Protein AF-A0A1V5ARR4-F1 (afdb_monomer_lite)

Foldseek 3Di:
DPQPADDPVLLVQLLVQLLVVCVVVLVQQVVVLVVDDDAPVVVVVCVVVQWDWDDDPNFIKIWGKDWDPDPVGWIWTKIKGKDFLVVSVVSSQVSQVVSPHGPVSVVVVCVVPVHDSVVVSQVVCCVPRVWGWDDDDGMIMIIHTNDTPPDPVRVPVCPVRPPPDD

Sequence (166 aa):
MPLPGLTYDIWNEIIEEVIDCHAPLLDAMHRAAECIRLSKELVEELKIAGAMEFEMDSWSFTLALDLYADEIGGFCISLVSSEGLEAFWLIEAEAAADRGFASEDIEGFEIEHGLKLDEEIFDAIRERFGITAEAKDDEVIFELLLFDSQDIDNSIENEGAWDEEV

Structure (mmCIF, N/CA/C/O backbone):
data_AF-A0A1V5ARR4-F1
#
_entry.id   AF-A0A1V5ARR4-F1
#
loop_
_atom_site.group_PDB
_atom_site.id
_atom_site.type_symbol
_atom_site.label_atom_id
_atom_site.label_alt_id
_atom_site.label_comp_id
_atom_site.label_asym_id
_atom_site.label_entity_id
_atom_site.label_seq_id
_atom_site.pdbx_PDB_ins_code
_atom_site.Cartn_x
_atom_site.Cartn_y
_atom_site.Cartn_z
_atom_site.occupancy
_atom_site.B_iso_or_equiv
_atom_site.auth_seq_id
_atom_site.auth_comp_id
_atom_site.auth_asym_id
_atom_site.auth_atom_id
_atom_site.pdbx_PDB_model_num
ATOM 1 N N . MET A 1 1 ? 19.989 7.040 -32.721 1.00 41.62 1 MET A N 1
ATOM 2 C CA . MET A 1 1 ? 20.698 6.555 -31.520 1.00 41.62 1 MET A CA 1
ATOM 3 C C . MET A 1 1 ? 19.922 5.350 -31.028 1.00 41.62 1 MET A C 1
ATOM 5 O O . MET A 1 1 ? 18.702 5.450 -31.073 1.00 41.62 1 MET A O 1
ATOM 9 N N . PRO A 1 2 ? 20.558 4.223 -30.665 1.00 47.31 2 PRO A N 1
ATOM 10 C CA . PRO A 1 2 ? 19.851 3.209 -29.889 1.00 47.31 2 PRO A CA 1
ATOM 11 C C . PRO A 1 2 ? 19.392 3.862 -28.581 1.00 47.31 2 PRO A C 1
ATOM 13 O O . PRO A 1 2 ? 20.141 4.667 -28.020 1.00 47.31 2 PRO A O 1
ATOM 16 N N . LEU A 1 3 ? 18.160 3.586 -28.159 1.00 55.34 3 LEU A N 1
ATOM 17 C CA . LEU A 1 3 ? 17.712 3.955 -26.819 1.00 55.34 3 LEU A CA 1
ATOM 18 C C . LEU A 1 3 ? 18.663 3.271 -25.819 1.00 55.34 3 LEU A C 1
ATOM 20 O O . LEU A 1 3 ? 19.040 2.117 -26.060 1.00 55.34 3 LEU A O 1
ATOM 24 N N . PRO A 1 4 ? 19.154 3.970 -24.780 1.00 61.41 4 PRO A N 1
ATOM 25 C CA . PRO A 1 4 ? 19.858 3.289 -23.702 1.00 61.41 4 PRO A CA 1
ATOM 26 C C . PRO A 1 4 ? 18.905 2.240 -23.112 1.00 61.41 4 PRO A C 1
ATOM 28 O O . PRO A 1 4 ? 17.730 2.532 -22.919 1.00 61.41 4 PRO A O 1
ATOM 31 N N . GLY A 1 5 ? 19.387 1.010 -22.912 1.00 83.31 5 GLY A N 1
ATOM 32 C CA . GLY A 1 5 ? 18.585 -0.033 -22.268 1.00 83.31 5 GLY A CA 1
ATOM 33 C C . GLY A 1 5 ? 18.205 0.373 -20.845 1.00 83.31 5 GLY A C 1
ATOM 34 O O . GLY A 1 5 ? 18.867 1.238 -20.264 1.00 83.31 5 GLY A O 1
ATOM 35 N N . LEU A 1 6 ? 17.156 -0.246 -20.301 1.00 90.81 6 LEU A N 1
ATOM 36 C CA . LEU A 1 6 ? 16.733 -0.005 -18.927 1.00 90.81 6 LEU A CA 1
ATOM 37 C C . LEU A 1 6 ? 17.892 -0.332 -17.975 1.00 90.81 6 LEU A C 1
ATOM 39 O O . LEU A 1 6 ? 18.564 -1.355 -18.116 1.00 90.81 6 LEU A O 1
ATOM 43 N N . THR A 1 7 ? 18.185 0.584 -17.057 1.00 94.06 7 THR A N 1
ATOM 44 C CA . THR A 1 7 ? 19.238 0.430 -16.048 1.00 94.06 7 THR A CA 1
ATOM 45 C C . THR A 1 7 ? 18.614 0.433 -14.664 1.00 94.06 7 THR A C 1
ATOM 47 O O . THR A 1 7 ? 17.516 0.946 -14.488 1.00 94.06 7 THR A O 1
ATOM 50 N N . TYR A 1 8 ? 19.348 -0.051 -13.661 1.00 94.56 8 TYR A N 1
ATOM 51 C CA . TYR A 1 8 ? 18.919 0.038 -12.262 1.00 94.56 8 TYR A CA 1
ATOM 52 C C . TYR A 1 8 ? 18.647 1.473 -11.790 1.00 94.56 8 TYR A C 1
ATOM 54 O O . TYR A 1 8 ? 17.755 1.684 -10.981 1.00 94.56 8 TYR A O 1
ATOM 62 N N . ASP A 1 9 ? 19.391 2.463 -12.292 1.00 96.00 9 ASP A N 1
ATOM 63 C CA . ASP A 1 9 ? 19.149 3.864 -11.929 1.00 96.00 9 ASP A CA 1
ATOM 64 C C . ASP A 1 9 ? 17.772 4.320 -12.433 1.00 96.00 9 ASP A C 1
ATOM 66 O O . ASP A 1 9 ? 16.987 4.869 -11.669 1.00 96.00 9 ASP A O 1
ATOM 70 N N . ILE A 1 10 ? 17.451 4.021 -13.696 1.00 95.31 10 ILE A N 1
ATOM 71 C CA . ILE A 1 10 ? 16.158 4.366 -14.302 1.00 95.31 10 ILE A CA 1
ATOM 72 C C . ILE A 1 10 ? 15.026 3.544 -13.676 1.00 95.31 10 ILE A C 1
ATOM 74 O O . ILE A 1 10 ? 13.954 4.078 -13.430 1.00 95.31 10 ILE A O 1
ATOM 78 N N . TRP A 1 11 ? 15.264 2.262 -13.400 1.00 96.62 11 TRP A N 1
ATOM 79 C CA . TRP A 1 11 ? 14.338 1.380 -12.690 1.00 96.62 11 TRP A CA 1
ATOM 80 C C . TRP A 1 11 ? 13.927 1.970 -11.339 1.00 96.62 11 TRP A C 1
ATOM 82 O O . TRP A 1 11 ? 12.742 2.146 -11.076 1.00 96.62 11 TRP A O 1
ATOM 92 N N . ASN A 1 12 ? 14.909 2.377 -10.529 1.00 96.69 12 ASN A N 1
ATOM 93 C CA . ASN A 1 12 ? 14.635 3.038 -9.260 1.00 96.69 12 ASN A CA 1
ATOM 94 C C . ASN A 1 12 ? 13.885 4.354 -9.479 1.00 96.69 12 ASN A C 1
ATOM 96 O O . ASN A 1 12 ? 12.923 4.614 -8.777 1.00 96.69 12 ASN A O 1
ATOM 100 N N . GLU A 1 13 ? 14.261 5.162 -10.476 1.00 97.00 13 GLU A N 1
ATOM 101 C CA . GLU A 1 13 ? 13.523 6.388 -10.800 1.00 97.00 13 GLU A CA 1
ATOM 102 C C . GLU A 1 13 ? 12.056 6.130 -11.190 1.00 97.00 13 GLU A C 1
ATOM 104 O O . GLU A 1 13 ? 11.224 6.993 -10.915 1.00 97.00 13 GLU A O 1
ATOM 109 N N . ILE A 1 14 ? 11.727 5.004 -11.838 1.00 97.25 14 ILE A N 1
ATOM 110 C CA . ILE A 1 14 ? 10.335 4.599 -12.118 1.00 97.25 14 ILE A CA 1
ATOM 111 C C . ILE A 1 14 ? 9.618 4.314 -10.800 1.00 97.25 14 ILE A C 1
ATOM 113 O O . ILE A 1 14 ? 8.557 4.882 -10.560 1.00 97.25 14 ILE A O 1
ATOM 117 N N . ILE A 1 15 ? 10.223 3.500 -9.929 1.00 97.75 15 ILE A N 1
ATOM 118 C CA . ILE A 1 15 ? 9.672 3.174 -8.607 1.00 97.75 15 ILE A CA 1
ATOM 119 C C . ILE A 1 15 ? 9.404 4.450 -7.799 1.00 97.75 15 ILE A C 1
ATOM 121 O O . ILE A 1 15 ? 8.314 4.611 -7.257 1.00 97.75 15 ILE A O 1
ATOM 125 N N . GLU A 1 16 ? 10.366 5.379 -7.750 1.00 97.38 16 GLU A N 1
ATOM 126 C CA . GLU A 1 16 ? 10.204 6.670 -7.068 1.00 97.38 16 GLU A CA 1
ATOM 127 C C . GLU A 1 16 ? 8.977 7.432 -7.566 1.00 97.38 16 GLU A C 1
ATOM 129 O O . GLU A 1 16 ? 8.204 7.950 -6.766 1.00 97.38 16 GLU A O 1
ATOM 134 N N . GLU A 1 17 ? 8.788 7.494 -8.883 1.00 97.69 17 GLU A N 1
ATOM 135 C CA . GLU A 1 17 ? 7.682 8.238 -9.474 1.00 97.69 17 GLU A CA 1
ATOM 136 C C . GLU A 1 17 ? 6.330 7.597 -9.174 1.00 97.69 17 GLU A C 1
ATOM 138 O O . GLU A 1 17 ? 5.387 8.302 -8.815 1.00 97.69 17 GLU A O 1
ATOM 143 N N . VAL A 1 18 ? 6.247 6.266 -9.239 1.00 97.44 18 VAL A N 1
ATOM 144 C CA . VAL A 1 18 ? 5.030 5.548 -8.850 1.00 97.44 18 VAL A CA 1
ATOM 145 C C . VAL A 1 18 ? 4.706 5.820 -7.381 1.00 97.44 18 VAL A C 1
ATOM 147 O O . VAL A 1 18 ? 3.560 6.122 -7.050 1.00 97.44 18 VAL A O 1
ATOM 150 N N . ILE A 1 19 ? 5.700 5.797 -6.490 1.00 97.12 19 ILE A N 1
ATOM 151 C CA . ILE A 1 19 ? 5.498 6.125 -5.072 1.00 97.12 19 ILE A CA 1
ATOM 152 C C . ILE A 1 19 ? 5.017 7.569 -4.903 1.00 97.12 19 ILE A C 1
ATOM 154 O O . ILE A 1 19 ? 4.064 7.806 -4.161 1.00 97.12 19 ILE A O 1
ATOM 158 N N . ASP A 1 20 ? 5.635 8.526 -5.594 1.00 97.31 20 ASP A N 1
ATOM 159 C CA . ASP A 1 20 ? 5.256 9.941 -5.532 1.00 97.31 20 ASP A CA 1
ATOM 160 C C . ASP A 1 20 ? 3.807 10.166 -6.002 1.00 97.31 20 ASP A C 1
ATOM 162 O O . ASP A 1 20 ? 3.097 11.008 -5.441 1.00 97.31 20 ASP A O 1
ATOM 166 N N . CYS A 1 21 ? 3.331 9.388 -6.979 1.00 97.12 21 CYS A N 1
ATOM 167 C CA . CYS A 1 21 ? 1.935 9.401 -7.417 1.00 97.12 21 CYS A CA 1
ATOM 168 C C . CYS A 1 21 ? 0.960 8.909 -6.334 1.00 97.12 21 CYS A C 1
ATOM 170 O O . CYS A 1 21 ? -0.127 9.478 -6.204 1.00 97.12 21 CYS A O 1
ATOM 172 N N . HIS A 1 22 ? 1.346 7.913 -5.531 1.00 96.19 22 HIS A N 1
ATOM 173 C CA . HIS A 1 22 ? 0.518 7.381 -4.438 1.00 96.19 22 HIS A CA 1
ATOM 174 C C . HIS A 1 22 ? 0.689 8.150 -3.120 1.00 96.19 22 HIS A C 1
ATOM 176 O O . HIS A 1 22 ? -0.182 8.082 -2.249 1.00 96.19 22 HIS A O 1
ATOM 182 N N . ALA A 1 23 ? 1.756 8.941 -2.970 1.00 95.94 23 ALA A N 1
ATOM 183 C CA . ALA A 1 23 ? 2.050 9.707 -1.758 1.00 95.94 23 ALA A CA 1
ATOM 184 C C . ALA A 1 23 ? 0.855 10.525 -1.217 1.00 95.94 23 ALA A C 1
ATOM 186 O O . ALA A 1 23 ? 0.644 10.505 -0.005 1.00 95.94 23 ALA A O 1
ATOM 187 N N . PRO A 1 24 ? 0.000 11.179 -2.037 1.00 96.12 24 PRO A N 1
ATOM 188 C CA . PRO A 1 24 ? -1.179 11.878 -1.525 1.00 96.12 24 PRO A CA 1
ATOM 189 C C . PRO A 1 24 ? -2.170 10.987 -0.760 1.00 96.12 24 PRO A C 1
ATOM 191 O O . PRO A 1 24 ? -2.736 11.448 0.236 1.00 96.12 24 PRO A O 1
ATOM 194 N N . LEU A 1 25 ? -2.386 9.744 -1.214 1.00 95.88 25 LEU A N 1
ATOM 195 C CA . LEU A 1 25 ? -3.224 8.752 -0.533 1.00 95.88 25 LEU A CA 1
ATOM 196 C C . LEU A 1 25 ? -2.536 8.272 0.748 1.00 95.88 25 LEU A C 1
ATOM 198 O O . LEU A 1 25 ? -3.144 8.299 1.817 1.00 95.88 25 LEU A O 1
ATOM 202 N N . LEU A 1 26 ? -1.258 7.904 0.656 1.00 96.50 26 LEU A N 1
ATOM 203 C CA . LEU A 1 26 ? -0.472 7.409 1.791 1.00 96.50 26 LEU A CA 1
ATOM 204 C C . LEU A 1 26 ? -0.386 8.455 2.918 1.00 96.50 26 LEU A C 1
ATOM 206 O O . LEU A 1 26 ? -0.613 8.150 4.089 1.00 96.50 26 LEU A O 1
ATOM 210 N N . ASP A 1 27 ? -0.169 9.724 2.571 1.00 96.56 27 ASP A N 1
ATOM 211 C CA . ASP A 1 27 ? -0.195 10.835 3.523 1.00 96.56 27 ASP A CA 1
ATOM 212 C C . ASP A 1 27 ? -1.603 11.076 4.093 1.00 96.56 27 ASP A C 1
ATOM 214 O O . ASP A 1 27 ? -1.749 11.486 5.247 1.00 96.56 27 ASP A O 1
ATOM 218 N N . ALA A 1 28 ? -2.659 10.867 3.297 1.00 96.50 28 ALA A N 1
ATOM 219 C CA . ALA A 1 28 ? -4.037 10.970 3.776 1.00 96.50 28 ALA A CA 1
ATOM 220 C C . ALA A 1 28 ? -4.372 9.861 4.782 1.00 96.50 28 ALA A C 1
ATOM 222 O O . ALA A 1 28 ? -5.046 10.149 5.772 1.00 96.50 28 ALA A O 1
ATOM 223 N N . MET A 1 29 ? -3.851 8.645 4.591 1.00 97.00 29 MET A N 1
ATOM 224 C CA . MET A 1 29 ? -3.965 7.559 5.570 1.00 97.00 29 MET A CA 1
ATOM 225 C C . MET A 1 29 ? -3.317 7.944 6.902 1.00 97.00 29 MET A C 1
ATOM 227 O O . MET A 1 29 ? -3.947 7.803 7.947 1.00 97.00 29 MET A O 1
ATOM 231 N N . HIS A 1 30 ? -2.110 8.517 6.882 1.00 96.38 30 HIS A N 1
ATOM 232 C CA . HIS A 1 30 ? -1.456 9.003 8.106 1.00 96.38 30 HIS A CA 1
ATOM 233 C C . HIS A 1 30 ? -2.247 10.114 8.796 1.00 96.38 30 HIS A C 1
ATOM 235 O O . HIS A 1 30 ? -2.482 10.056 10.002 1.00 96.38 30 HIS A O 1
ATOM 241 N N . ARG A 1 31 ? -2.753 11.098 8.044 1.00 95.25 31 ARG A N 1
ATOM 242 C CA . ARG A 1 31 ? -3.618 12.143 8.621 1.00 95.25 31 ARG A CA 1
ATOM 243 C C . ARG A 1 31 ? -4.914 11.573 9.203 1.00 95.25 31 ARG A C 1
ATOM 245 O O . ARG A 1 31 ? -5.395 12.072 10.221 1.00 95.25 31 ARG A O 1
ATOM 252 N N . ALA A 1 32 ? -5.484 10.545 8.573 1.00 94.81 32 ALA A N 1
ATOM 253 C CA . ALA A 1 32 ? -6.682 9.876 9.067 1.00 94.81 32 ALA A CA 1
ATOM 254 C C . ALA A 1 32 ? -6.373 9.152 10.375 1.00 94.81 32 ALA A C 1
ATOM 256 O O . ALA A 1 32 ? -7.101 9.332 11.351 1.00 94.81 32 ALA A O 1
ATOM 257 N N . ALA A 1 33 ? -5.259 8.422 10.422 1.00 93.69 33 ALA A N 1
ATOM 258 C CA . ALA A 1 33 ? -4.759 7.763 11.620 1.00 93.69 33 ALA A CA 1
ATOM 259 C C . ALA A 1 33 ? -4.596 8.742 12.793 1.00 93.69 33 ALA A C 1
ATOM 261 O O . ALA A 1 33 ? -5.107 8.478 13.879 1.00 93.69 33 ALA A O 1
ATOM 262 N N . GLU A 1 34 ? -3.995 9.916 12.566 1.00 92.38 34 GLU A N 1
ATOM 263 C CA . GLU A 1 34 ? -3.844 10.965 13.590 1.00 92.38 34 GLU A CA 1
ATOM 264 C C . GLU A 1 34 ? -5.186 11.504 14.124 1.00 92.38 34 GLU A C 1
ATOM 266 O O . GLU A 1 34 ? -5.271 11.994 15.256 1.00 92.38 34 GLU A O 1
ATOM 271 N N . CYS A 1 35 ? -6.252 11.433 13.321 1.00 90.69 35 CYS A N 1
ATOM 272 C CA . CYS A 1 35 ? -7.590 11.874 13.713 1.00 90.69 35 CYS A CA 1
ATOM 273 C C . CYS A 1 35 ? -8.381 10.798 14.472 1.00 90.69 35 CYS A C 1
ATOM 275 O O . CYS A 1 35 ? -9.335 11.134 15.187 1.00 90.69 35 CYS A O 1
ATOM 277 N N . ILE A 1 36 ? -8.008 9.523 14.336 1.00 90.31 36 ILE A N 1
ATOM 278 C CA . ILE A 1 36 ? -8.694 8.405 14.981 1.00 90.31 36 ILE A CA 1
ATOM 279 C C . ILE A 1 36 ? -8.287 8.347 16.451 1.00 90.31 36 ILE A C 1
ATOM 281 O O . ILE A 1 36 ? -7.128 8.170 16.814 1.00 90.31 36 ILE A O 1
ATOM 285 N N . ARG A 1 37 ? -9.283 8.456 17.330 1.00 88.38 37 ARG A N 1
ATOM 286 C CA . ARG A 1 37 ? -9.111 8.207 18.761 1.00 88.38 37 ARG A CA 1
ATOM 287 C C . ARG A 1 37 ? -9.650 6.829 19.088 1.00 88.38 37 ARG A C 1
ATOM 289 O O . ARG A 1 37 ? -10.865 6.644 19.132 1.00 88.38 37 ARG A O 1
ATOM 296 N N . LEU A 1 38 ? -8.750 5.888 19.344 1.00 87.81 38 LEU A N 1
ATOM 297 C CA . LEU A 1 38 ? -9.107 4.542 19.780 1.00 87.81 38 LEU A CA 1
ATOM 298 C C . LEU A 1 38 ? -9.645 4.588 21.216 1.00 87.81 38 LEU A C 1
ATOM 300 O O . LEU A 1 38 ? -8.883 4.568 22.179 1.00 87.81 38 LEU A O 1
ATOM 304 N N . SER A 1 39 ? -10.967 4.696 21.359 1.00 88.31 39 SER A N 1
ATOM 305 C CA . SER A 1 39 ? -11.650 4.556 22.647 1.00 88.31 39 SER A CA 1
ATOM 306 C C . SER A 1 39 ? -12.152 3.129 22.842 1.00 88.31 39 SER A C 1
ATOM 308 O O . SER A 1 39 ? -12.349 2.384 21.881 1.00 88.31 39 SER A O 1
ATOM 310 N N . LYS A 1 40 ? -12.416 2.754 24.095 1.00 87.44 40 LYS A N 1
ATOM 311 C CA . LYS A 1 40 ? -12.999 1.450 24.425 1.00 87.44 40 LYS A CA 1
ATOM 312 C C . LYS A 1 40 ? -14.315 1.208 23.683 1.00 87.44 40 LYS A C 1
ATOM 314 O O . LYS A 1 40 ? -14.543 0.108 23.195 1.00 87.44 40 LYS A O 1
ATOM 319 N N . GLU A 1 41 ? -15.162 2.229 23.580 1.00 91.06 41 GLU A N 1
ATOM 320 C CA . GLU A 1 41 ? -16.434 2.151 22.860 1.00 91.06 41 GLU A CA 1
ATOM 321 C C . GLU A 1 41 ? -16.212 1.849 21.379 1.00 91.06 41 GLU A C 1
ATOM 323 O O . GLU A 1 41 ? -16.850 0.942 20.855 1.00 91.06 41 GLU A O 1
ATOM 328 N N . LEU A 1 42 ? -15.264 2.537 20.733 1.00 90.00 42 LEU A N 1
ATOM 329 C CA . LEU A 1 42 ? -14.936 2.299 19.327 1.00 90.00 42 LEU A CA 1
ATOM 330 C C . LEU A 1 42 ? -14.405 0.877 19.101 1.00 90.00 42 LEU A C 1
ATOM 332 O O . LEU A 1 42 ? -14.812 0.213 18.154 1.00 90.00 42 LEU A O 1
ATOM 336 N N . VAL A 1 43 ? -13.531 0.382 19.982 1.00 89.62 43 VAL A N 1
ATOM 337 C CA . VAL A 1 43 ? -12.998 -0.988 19.884 1.00 89.62 43 VAL A CA 1
ATOM 338 C C . VAL A 1 43 ? -14.109 -2.027 20.036 1.00 89.62 43 VAL A C 1
ATOM 340 O O . VAL A 1 43 ? -14.155 -2.993 19.280 1.00 89.62 43 VAL A O 1
ATOM 343 N N . GLU A 1 44 ? -15.017 -1.851 20.996 1.00 90.19 44 GLU A N 1
ATOM 344 C CA . GLU A 1 44 ? -16.142 -2.774 21.179 1.00 90.19 44 GLU A CA 1
ATOM 345 C C . GLU A 1 44 ? -17.136 -2.708 20.011 1.00 90.19 44 GLU A C 1
ATOM 347 O O . GLU A 1 44 ? -17.646 -3.745 19.585 1.00 90.19 44 GLU A O 1
ATOM 352 N N . GLU A 1 45 ? -17.368 -1.525 19.437 1.00 91.69 45 GLU A N 1
ATOM 353 C CA . GLU A 1 45 ? -18.137 -1.382 18.198 1.00 91.69 45 GLU A CA 1
ATOM 354 C C . GLU A 1 45 ? -17.469 -2.127 17.034 1.00 91.69 45 GLU A C 1
ATOM 356 O O . GLU A 1 45 ? -18.138 -2.902 16.346 1.00 91.69 45 GLU A O 1
ATOM 361 N N . LEU A 1 46 ? -16.153 -1.979 16.859 1.00 92.69 46 LEU A N 1
ATOM 362 C CA . LEU A 1 46 ? -15.386 -2.678 15.825 1.00 92.69 46 LEU A CA 1
ATOM 363 C C . LEU A 1 46 ? -15.357 -4.195 16.033 1.00 92.69 46 LEU A C 1
ATOM 365 O O . LEU A 1 46 ? -15.496 -4.932 15.067 1.00 92.69 46 LEU A O 1
ATOM 369 N N . LYS A 1 47 ? -15.278 -4.698 17.270 1.00 89.31 47 LYS A N 1
ATOM 370 C CA . LYS A 1 47 ? -15.378 -6.146 17.546 1.00 89.31 47 LYS A CA 1
ATOM 371 C C . LYS A 1 47 ? -16.720 -6.742 17.118 1.00 89.31 47 LYS A C 1
ATOM 373 O O . LYS A 1 47 ? -16.794 -7.931 16.815 1.00 89.31 47 LYS A O 1
ATOM 378 N N . ILE A 1 48 ? -17.787 -5.941 17.134 1.00 91.00 48 ILE A N 1
ATOM 379 C CA . ILE A 1 48 ? -19.128 -6.368 16.717 1.00 91.00 48 ILE A CA 1
ATOM 380 C C . ILE A 1 48 ? -19.297 -6.217 15.202 1.00 91.00 48 ILE A C 1
ATOM 382 O O . ILE A 1 48 ? -19.852 -7.110 14.561 1.00 91.00 48 ILE A O 1
ATOM 386 N N . ALA A 1 49 ? -18.863 -5.087 14.642 1.00 91.75 49 ALA A N 1
ATOM 387 C CA . ALA A 1 49 ? -19.062 -4.742 13.235 1.00 91.75 49 ALA A CA 1
ATOM 388 C C . ALA A 1 49 ? -18.017 -5.366 12.293 1.00 91.75 49 ALA A C 1
ATOM 390 O O . ALA A 1 49 ? -18.296 -5.550 11.111 1.00 91.75 49 ALA A O 1
ATOM 391 N N . GLY A 1 50 ? -16.825 -5.682 12.800 1.00 90.62 50 GLY A N 1
ATOM 392 C CA . GLY A 1 50 ? -15.638 -6.091 12.045 1.00 90.62 50 GLY A CA 1
ATOM 393 C C . GLY A 1 50 ? -14.916 -4.916 11.382 1.00 90.62 50 GLY A C 1
ATOM 394 O O . GLY A 1 50 ? -13.695 -4.825 11.448 1.00 90.62 50 GLY A O 1
ATOM 395 N N . ALA A 1 51 ? -15.666 -3.989 10.783 1.00 94.94 51 ALA A N 1
ATOM 396 C CA . ALA A 1 51 ? -15.109 -2.818 10.121 1.00 94.94 51 ALA A CA 1
ATOM 397 C C . ALA A 1 51 ? -16.059 -1.612 10.154 1.00 94.94 51 ALA A C 1
ATOM 399 O O . ALA A 1 51 ? -17.277 -1.758 10.302 1.00 94.94 51 ALA A O 1
ATOM 400 N N . MET A 1 52 ? -15.494 -0.418 9.988 1.00 95.06 52 MET A N 1
ATOM 401 C CA . MET A 1 52 ? -16.222 0.842 9.869 1.00 95.06 52 MET A CA 1
ATOM 402 C C . MET A 1 52 ? -15.652 1.683 8.727 1.00 95.06 52 MET A C 1
ATOM 404 O O . MET A 1 52 ? -14.477 2.035 8.731 1.00 95.06 52 MET A O 1
ATOM 408 N N . GLU A 1 53 ? -16.506 2.049 7.777 1.00 95.31 53 GLU A N 1
ATOM 409 C CA . GLU A 1 53 ? -16.147 2.935 6.671 1.00 95.31 53 GLU A CA 1
ATOM 410 C C . GLU A 1 53 ? -16.322 4.406 7.059 1.00 95.31 53 GLU A C 1
ATOM 412 O O . GLU A 1 53 ? -17.281 4.781 7.746 1.00 95.31 53 GLU A O 1
ATOM 417 N N . PHE A 1 54 ? -15.420 5.257 6.582 1.00 93.31 54 PHE A N 1
ATOM 418 C CA . PHE A 1 54 ? -15.535 6.706 6.698 1.00 93.31 54 PHE A CA 1
ATOM 419 C C . PHE A 1 54 ? -14.803 7.415 5.553 1.00 93.31 54 PHE A C 1
ATOM 421 O O . PHE A 1 54 ? -13.973 6.833 4.861 1.00 93.31 54 PHE A O 1
ATOM 428 N N . GLU A 1 55 ? -15.116 8.694 5.348 1.00 93.25 55 GLU A N 1
ATOM 429 C CA . GLU A 1 55 ? -14.494 9.522 4.311 1.00 93.25 55 GLU A CA 1
ATOM 430 C C . GLU A 1 55 ? -13.668 10.649 4.937 1.00 93.25 55 GLU A C 1
ATOM 432 O O . GLU A 1 55 ? -14.113 11.314 5.880 1.00 93.25 55 GLU A O 1
ATOM 437 N N . MET A 1 56 ? -12.482 10.906 4.385 1.00 90.25 56 MET A N 1
ATOM 438 C CA . MET A 1 56 ? -11.633 12.036 4.764 1.00 90.25 56 MET A CA 1
ATOM 439 C C . MET A 1 56 ? -10.775 12.478 3.574 1.00 90.25 56 MET A C 1
ATOM 441 O O . MET A 1 56 ? -10.297 11.651 2.809 1.00 90.25 56 MET A O 1
ATOM 445 N N . ASP A 1 57 ? -10.577 13.786 3.391 1.00 81.56 57 ASP A N 1
ATOM 446 C CA . ASP A 1 57 ? -9.750 14.347 2.307 1.00 81.56 57 ASP A CA 1
ATOM 447 C C . ASP A 1 57 ? -10.122 13.865 0.882 1.00 81.56 57 ASP A C 1
ATOM 449 O O . ASP A 1 57 ? -9.299 13.907 -0.027 1.00 81.56 57 ASP A O 1
ATOM 453 N N . SER A 1 58 ? -11.393 13.508 0.649 1.00 88.50 58 SER A N 1
ATOM 454 C CA . SER A 1 58 ? -11.928 12.913 -0.601 1.00 88.50 58 SER A CA 1
ATOM 455 C C . SER A 1 58 ? -11.580 11.439 -0.835 1.00 88.50 58 SER A C 1
ATOM 457 O O . SER A 1 58 ? -11.898 10.912 -1.898 1.00 88.50 58 SER A O 1
ATOM 459 N N . TRP A 1 59 ? -10.974 10.783 0.151 1.00 92.88 59 TRP A N 1
ATOM 460 C CA . TRP A 1 59 ? -10.675 9.357 0.144 1.00 92.88 59 TRP A CA 1
ATOM 461 C C . TRP A 1 59 ? -11.648 8.602 1.042 1.00 92.88 59 TRP A C 1
ATOM 463 O O . TRP A 1 59 ? -12.113 9.126 2.061 1.00 92.88 59 TRP A O 1
ATOM 473 N N . SER A 1 60 ? -11.939 7.364 0.659 1.00 93.88 60 SER A N 1
ATOM 474 C CA . SER A 1 60 ? -12.686 6.417 1.479 1.00 93.88 60 SER A CA 1
ATOM 475 C C . SER A 1 60 ? -11.703 5.517 2.217 1.00 93.88 60 SER A C 1
ATOM 477 O O . SER A 1 60 ? -10.771 4.967 1.624 1.00 93.88 60 SER A O 1
ATOM 479 N N . PHE A 1 61 ? -11.927 5.372 3.516 1.00 96.75 61 PHE A N 1
ATOM 480 C CA . PHE A 1 61 ? -11.127 4.538 4.392 1.00 96.75 61 PHE A CA 1
ATOM 481 C C . PHE A 1 61 ? -12.010 3.550 5.134 1.00 96.75 61 PHE A C 1
ATOM 483 O O . PHE A 1 61 ? -13.163 3.838 5.463 1.00 96.75 61 PHE A O 1
ATOM 490 N N . THR A 1 62 ? -11.428 2.403 5.451 1.00 97.12 62 THR A N 1
ATOM 491 C CA . THR A 1 62 ? -12.038 1.377 6.284 1.00 97.12 62 THR A CA 1
ATOM 492 C C . THR A 1 62 ? -11.173 1.175 7.513 1.00 97.12 62 THR A C 1
ATOM 494 O O . THR A 1 62 ? -10.009 0.810 7.407 1.00 97.12 62 THR A O 1
ATOM 497 N N . LEU A 1 63 ? -11.737 1.410 8.690 1.00 96.69 63 LEU A N 1
ATOM 498 C CA . LEU A 1 63 ? -11.134 1.006 9.950 1.00 96.69 63 LEU A CA 1
ATOM 499 C C . LEU A 1 63 ? -11.543 -0.442 10.222 1.00 96.69 63 LEU A C 1
ATOM 501 O O . LEU A 1 63 ? -12.717 -0.698 10.493 1.00 96.69 63 LEU A O 1
ATOM 505 N N . ALA A 1 64 ? -10.606 -1.374 10.114 1.00 95.56 64 ALA A N 1
ATOM 506 C CA . ALA A 1 64 ? -10.838 -2.802 10.292 1.00 95.56 64 ALA A CA 1
ATOM 507 C C . ALA A 1 64 ? -10.282 -3.278 11.638 1.00 95.56 64 ALA A C 1
ATOM 509 O O . ALA A 1 64 ? -9.279 -2.756 12.127 1.00 95.56 64 ALA A O 1
ATOM 510 N N . LEU A 1 65 ? -10.949 -4.260 12.245 1.00 94.38 65 LEU A N 1
ATOM 511 C CA . LEU A 1 65 ? -10.453 -4.976 13.413 1.00 94.38 65 LEU A CA 1
ATOM 512 C C . LEU A 1 65 ? -10.425 -6.468 13.113 1.00 94.38 65 LEU A C 1
ATOM 514 O O . LEU A 1 65 ? -11.472 -7.094 12.932 1.00 94.38 65 LEU A O 1
ATOM 518 N N . ASP A 1 66 ? -9.228 -7.038 13.165 1.00 91.25 66 ASP A N 1
ATOM 519 C CA . ASP A 1 66 ? -9.016 -8.468 13.014 1.00 91.25 66 ASP A CA 1
ATOM 520 C C . ASP A 1 66 ? -8.698 -9.104 14.364 1.00 91.25 66 ASP A C 1
ATOM 522 O O . ASP A 1 66 ? -7.843 -8.650 15.127 1.00 91.25 66 ASP A O 1
ATOM 526 N N . LEU A 1 67 ? -9.429 -10.173 14.679 1.00 87.69 67 LEU A N 1
ATOM 527 C CA . LEU A 1 67 ? -9.207 -10.964 15.883 1.00 87.69 67 LEU A CA 1
ATOM 528 C C . LEU A 1 67 ? -8.133 -12.011 15.607 1.00 87.69 67 LEU A C 1
ATOM 530 O O . LEU A 1 67 ? -8.247 -12.804 14.667 1.00 87.69 67 LEU A O 1
ATOM 534 N N . TYR A 1 68 ? -7.137 -12.092 16.483 1.00 85.69 68 TYR A N 1
ATOM 535 C CA . TYR A 1 68 ? -6.216 -13.213 16.466 1.00 85.69 68 TYR A CA 1
ATOM 536 C C . TYR A 1 68 ? -6.962 -14.499 16.823 1.00 85.69 68 TYR A C 1
ATOM 538 O O . TYR A 1 68 ? -7.780 -14.552 17.742 1.00 85.69 68 TYR A O 1
ATOM 546 N N . ALA A 1 69 ? -6.638 -15.581 16.116 1.00 76.94 69 ALA A N 1
ATOM 547 C CA . ALA A 1 69 ? -7.120 -16.923 16.435 1.00 76.94 69 ALA A CA 1
ATOM 548 C C . ALA A 1 69 ? -6.349 -17.533 17.626 1.00 76.94 69 ALA A C 1
ATOM 550 O O . ALA A 1 69 ? -5.922 -18.688 17.574 1.00 76.94 69 ALA A O 1
ATOM 551 N N . ASP A 1 70 ? -6.114 -16.743 18.673 1.00 73.69 70 ASP A N 1
ATOM 552 C CA . ASP A 1 70 ? -5.450 -17.168 19.900 1.00 73.69 70 ASP A CA 1
ATOM 553 C C . ASP A 1 70 ? -6.471 -17.442 21.024 1.00 73.69 70 ASP A C 1
ATOM 555 O O . ASP A 1 70 ? -7.662 -17.148 20.919 1.00 73.69 70 ASP A O 1
ATOM 559 N N . GLU A 1 71 ? -6.019 -18.064 22.113 1.00 63.69 71 GLU A N 1
ATOM 560 C CA . GLU A 1 71 ? -6.870 -18.328 23.285 1.00 63.69 71 GLU A CA 1
ATOM 561 C C . GLU A 1 71 ? -7.036 -17.095 24.196 1.00 63.69 71 GLU A C 1
ATOM 563 O O . GLU A 1 71 ? -7.769 -17.154 25.185 1.00 63.69 71 GLU A O 1
ATOM 568 N N . ILE A 1 72 ? -6.334 -15.996 23.898 1.00 68.44 72 ILE A N 1
ATOM 569 C CA . ILE A 1 72 ? -6.180 -14.822 24.770 1.00 68.44 72 ILE A CA 1
ATOM 570 C C . ILE A 1 72 ? -7.108 -13.676 24.319 1.00 68.44 72 ILE A C 1
ATOM 572 O O . ILE A 1 72 ? -7.409 -12.783 25.110 1.00 68.44 72 ILE A O 1
ATOM 576 N N . GLY A 1 73 ? -7.649 -13.747 23.100 1.00 72.31 73 GLY A N 1
ATOM 577 C CA . GLY A 1 73 ? -8.565 -12.764 22.530 1.00 72.31 73 GLY A CA 1
ATOM 578 C C . GLY A 1 73 ? -7.857 -11.511 22.019 1.00 72.31 73 GLY A C 1
ATOM 579 O O . GLY A 1 73 ? -8.426 -10.420 22.117 1.00 72.31 73 GLY A O 1
ATOM 580 N N . GLY A 1 74 ? -6.624 -11.648 21.526 1.00 85.94 74 GLY A N 1
ATOM 581 C CA . GLY A 1 74 ? -5.902 -10.533 20.925 1.00 85.94 74 GLY A CA 1
ATOM 582 C C . GLY A 1 74 ? -6.577 -10.032 19.642 1.00 85.94 74 GLY A C 1
ATOM 583 O O . GLY A 1 74 ? -7.331 -10.749 18.983 1.00 85.94 74 GLY A O 1
ATOM 584 N N . PHE A 1 75 ? -6.296 -8.788 19.284 1.00 89.81 75 PHE A N 1
ATOM 585 C CA . PHE A 1 75 ? -6.756 -8.150 18.057 1.00 89.81 75 PHE A CA 1
ATOM 586 C C . PHE A 1 75 ? -5.751 -7.117 17.538 1.00 89.81 75 PHE A C 1
ATOM 588 O O . PHE A 1 75 ? -4.948 -6.578 18.312 1.00 89.81 75 PHE A O 1
ATOM 595 N N . CYS A 1 76 ? -5.845 -6.810 16.250 1.00 92.62 76 CYS A N 1
ATOM 596 C CA . CYS A 1 76 ? -5.224 -5.644 15.636 1.00 92.62 76 CYS A CA 1
ATOM 597 C C . CYS A 1 76 ? -6.296 -4.734 15.028 1.00 92.62 76 CYS A C 1
ATOM 599 O O . CYS A 1 76 ? -7.401 -5.174 14.708 1.00 92.62 76 CYS A O 1
ATOM 601 N N . ILE A 1 77 ? -5.984 -3.445 14.935 1.00 94.25 77 ILE A N 1
ATOM 602 C CA . ILE A 1 77 ? -6.807 -2.448 14.258 1.00 94.25 77 ILE A CA 1
ATOM 603 C C . ILE A 1 77 ? -5.955 -1.814 13.175 1.00 94.25 77 ILE A C 1
ATOM 605 O O . ILE A 1 77 ? -4.879 -1.281 13.469 1.00 94.25 77 ILE A O 1
ATOM 609 N N . SER A 1 78 ? -6.457 -1.829 11.949 1.00 96.12 78 SER A N 1
ATOM 610 C CA . SER A 1 78 ? -5.789 -1.238 10.801 1.00 96.12 78 SER A CA 1
ATOM 611 C C . SER A 1 78 ? -6.700 -0.278 10.051 1.00 96.12 78 SER A C 1
ATOM 613 O O . SER A 1 78 ? -7.929 -0.383 10.053 1.00 96.12 78 SER A O 1
ATOM 615 N N . LEU A 1 79 ? -6.070 0.722 9.450 1.00 97.25 79 LEU A N 1
ATOM 616 C CA . LEU A 1 79 ? -6.695 1.631 8.516 1.00 97.25 79 LEU A CA 1
ATOM 617 C C . LEU A 1 79 ? -6.391 1.147 7.105 1.00 97.25 79 LEU A C 1
ATOM 619 O O . LEU A 1 79 ? -5.230 1.076 6.709 1.00 97.25 79 LEU A O 1
ATOM 623 N N . VAL A 1 80 ? -7.439 0.862 6.350 1.00 97.31 80 VAL A N 1
ATOM 624 C CA . VAL A 1 80 ? -7.355 0.294 5.012 1.00 97.31 80 VAL A CA 1
ATOM 625 C C . VAL A 1 80 ? -7.909 1.281 3.992 1.00 97.31 80 VAL A C 1
ATOM 627 O O . VAL A 1 80 ? -8.941 1.921 4.217 1.00 97.31 80 VAL A O 1
ATOM 630 N N . SER A 1 81 ? -7.238 1.387 2.855 1.00 96.75 81 SER A N 1
ATOM 631 C CA . SER A 1 81 ? -7.772 1.991 1.637 1.00 96.75 81 SER A CA 1
ATOM 632 C C . SER A 1 81 ? -7.469 1.070 0.464 1.00 96.75 81 SER A C 1
ATOM 634 O O . SER A 1 81 ? -6.513 0.298 0.521 1.00 96.75 81 SER A O 1
ATOM 636 N N . SER A 1 82 ? -8.274 1.131 -0.588 1.00 94.62 82 SER A N 1
ATOM 637 C CA . SER A 1 82 ? -7.987 0.394 -1.810 1.00 94.62 82 SER A CA 1
ATOM 638 C C . SER A 1 82 ? -8.179 1.255 -3.043 1.00 94.62 82 SER A C 1
ATOM 640 O O . SER A 1 82 ? -8.935 2.231 -3.053 1.00 94.62 82 SER A O 1
ATOM 642 N N . GLU A 1 83 ? -7.468 0.876 -4.093 1.00 94.31 83 GLU A N 1
ATOM 643 C CA . GLU A 1 83 ? -7.638 1.413 -5.433 1.00 94.31 83 GLU A CA 1
ATOM 644 C C . GLU A 1 83 ? -7.726 0.271 -6.442 1.00 94.31 83 GLU A C 1
ATOM 646 O O . GLU A 1 83 ? -7.299 -0.851 -6.175 1.00 94.31 83 GLU A O 1
ATOM 651 N N . GLY A 1 84 ? -8.296 0.546 -7.614 1.00 94.94 84 GLY A N 1
ATOM 652 C CA . GLY A 1 84 ? -8.384 -0.460 -8.668 1.00 94.94 84 GLY A CA 1
ATOM 653 C C . GLY A 1 84 ? -7.001 -0.820 -9.205 1.00 94.94 84 GLY A C 1
ATOM 654 O O . GLY A 1 84 ? -6.202 0.068 -9.503 1.00 94.94 84 GLY A O 1
ATOM 655 N N . LEU A 1 85 ? -6.750 -2.112 -9.412 1.00 94.50 85 LEU A N 1
ATOM 656 C CA . LEU A 1 85 ? -5.477 -2.616 -9.931 1.00 94.50 85 LEU A CA 1
ATOM 657 C C . LEU A 1 85 ? -5.133 -2.021 -11.308 1.00 94.50 85 LEU A C 1
ATOM 659 O O . LEU A 1 85 ? -3.978 -1.717 -11.589 1.00 94.50 85 LEU A O 1
ATOM 663 N N . GLU A 1 86 ? -6.145 -1.764 -12.145 1.00 94.81 86 GLU A N 1
ATOM 664 C CA . GLU A 1 86 ? -5.968 -1.073 -13.431 1.00 94.81 86 GLU A CA 1
ATOM 665 C C . GLU A 1 86 ? -5.404 0.349 -13.263 1.00 94.81 86 GLU A C 1
ATOM 667 O O . GLU A 1 86 ? -4.609 0.792 -14.091 1.00 94.81 86 GLU A O 1
ATOM 672 N N . ALA A 1 87 ? -5.791 1.067 -12.203 1.00 93.81 87 ALA A N 1
ATOM 673 C CA . ALA A 1 87 ? -5.276 2.408 -11.935 1.00 93.81 87 ALA A CA 1
ATOM 674 C C . ALA A 1 87 ? -3.807 2.360 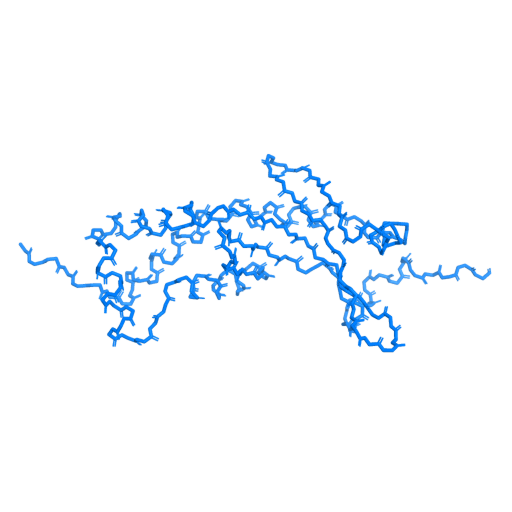-11.498 1.00 93.81 87 ALA A C 1
ATOM 676 O O . ALA A 1 87 ? -3.007 3.152 -11.993 1.00 93.81 87 ALA A O 1
ATOM 677 N N . PHE A 1 88 ? -3.450 1.394 -10.648 1.00 95.25 88 PHE A N 1
ATOM 678 C CA . PHE A 1 88 ? -2.072 1.168 -10.218 1.00 95.25 88 PHE A CA 1
ATOM 679 C C . PHE A 1 88 ? -1.152 0.855 -11.412 1.00 95.25 88 PHE A C 1
ATOM 681 O O . PHE A 1 88 ? -0.175 1.565 -11.650 1.00 95.25 88 PHE A O 1
ATOM 688 N N . TRP A 1 89 ? -1.524 -0.116 -12.254 1.00 94.38 89 TRP A N 1
ATOM 689 C CA . TRP A 1 89 ? -0.752 -0.461 -13.456 1.00 94.38 89 TRP A CA 1
ATOM 690 C C . TRP A 1 89 ? -0.679 0.669 -14.483 1.00 94.38 89 TRP A C 1
ATOM 692 O O . TRP A 1 89 ? 0.303 0.780 -15.219 1.00 94.38 89 TRP A O 1
ATOM 702 N N . LEU A 1 90 ? -1.706 1.520 -14.562 1.00 95.69 90 LEU A N 1
ATOM 703 C CA . LEU A 1 90 ? -1.650 2.703 -15.415 1.00 95.69 90 LEU A CA 1
ATOM 704 C C . LEU A 1 90 ? -0.556 3.668 -14.942 1.00 95.69 90 LEU A C 1
ATOM 706 O O . LEU A 1 90 ? 0.193 4.166 -15.778 1.00 95.69 90 LEU A O 1
ATOM 710 N N . ILE A 1 91 ? -0.432 3.891 -13.631 1.00 96.06 91 ILE A N 1
ATOM 711 C CA . ILE A 1 91 ? 0.611 4.750 -13.053 1.00 96.06 91 ILE A CA 1
ATOM 712 C C . ILE A 1 91 ? 2.004 4.177 -13.351 1.00 96.06 91 ILE A C 1
ATOM 714 O O . ILE A 1 91 ? 2.890 4.917 -13.776 1.00 96.06 91 ILE A O 1
ATOM 718 N N . GLU A 1 92 ? 2.197 2.865 -13.205 1.00 95.25 92 GLU A N 1
ATOM 719 C CA . GLU A 1 92 ? 3.464 2.204 -13.554 1.00 95.25 92 GLU A CA 1
ATOM 720 C C . GLU A 1 92 ? 3.813 2.358 -15.037 1.00 95.25 92 GLU A C 1
ATOM 722 O O . GLU A 1 92 ? 4.939 2.722 -15.396 1.00 95.25 92 GLU A O 1
ATOM 727 N N . ALA A 1 93 ? 2.834 2.108 -15.910 1.00 95.25 93 ALA A N 1
ATOM 728 C CA . ALA A 1 93 ? 3.011 2.228 -17.348 1.00 95.25 93 ALA A CA 1
ATOM 729 C C . ALA A 1 93 ? 3.329 3.672 -17.760 1.00 95.25 93 ALA A C 1
ATOM 731 O O . ALA A 1 93 ? 4.178 3.883 -18.628 1.00 95.25 93 ALA A O 1
ATOM 732 N N . GLU A 1 94 ? 2.683 4.664 -17.142 1.00 96.81 94 GLU A N 1
ATOM 733 C CA . GLU A 1 94 ? 2.961 6.085 -17.371 1.00 96.81 94 GLU A CA 1
ATOM 734 C C . GLU A 1 94 ? 4.372 6.465 -16.896 1.00 96.81 94 GLU A C 1
ATOM 736 O O . GLU A 1 94 ? 5.132 7.045 -17.677 1.00 96.81 94 GLU A O 1
ATOM 741 N N . ALA A 1 95 ? 4.783 6.039 -15.697 1.00 96.38 95 ALA A N 1
AT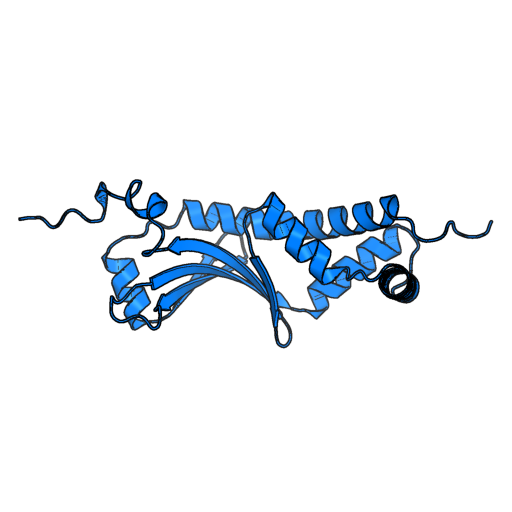OM 742 C CA . ALA A 1 95 ? 6.122 6.305 -15.163 1.00 96.38 95 ALA A CA 1
ATOM 743 C C . ALA A 1 95 ? 7.243 5.697 -16.035 1.00 96.38 95 ALA A C 1
ATOM 745 O O . ALA A 1 95 ? 8.290 6.321 -16.266 1.00 96.38 95 ALA A O 1
ATOM 746 N N . ALA A 1 96 ? 7.027 4.489 -16.567 1.00 95.31 96 ALA A N 1
ATOM 747 C CA . ALA A 1 96 ? 7.933 3.857 -17.526 1.00 95.31 96 ALA A CA 1
ATOM 748 C C . ALA A 1 96 ? 7.950 4.595 -18.879 1.00 95.31 96 ALA A C 1
ATOM 750 O O . ALA A 1 96 ? 9.024 4.876 -19.433 1.00 95.31 96 ALA A O 1
ATOM 751 N N . ALA A 1 97 ? 6.772 4.959 -19.395 1.00 95.50 97 ALA A N 1
ATOM 752 C CA . ALA A 1 97 ? 6.621 5.642 -20.677 1.00 95.50 97 ALA A CA 1
ATOM 753 C C . ALA A 1 97 ? 7.259 7.038 -20.680 1.00 95.50 97 ALA A C 1
ATOM 755 O O . ALA A 1 97 ? 7.881 7.419 -21.679 1.00 95.50 97 ALA A O 1
ATOM 756 N N . ASP A 1 98 ? 7.196 7.764 -19.564 1.00 95.12 98 ASP A N 1
ATOM 757 C CA . ASP A 1 98 ? 7.832 9.077 -19.396 1.00 95.12 98 ASP A CA 1
ATOM 758 C C . ASP A 1 98 ? 9.368 9.006 -19.469 1.00 95.12 98 ASP A C 1
ATOM 760 O O . ASP A 1 98 ? 10.034 9.970 -19.868 1.00 95.12 98 ASP A O 1
ATOM 764 N N . ARG A 1 99 ? 9.941 7.824 -19.214 1.00 92.75 99 ARG A N 1
ATOM 765 C CA . ARG A 1 99 ? 11.367 7.512 -19.429 1.00 92.75 99 ARG A CA 1
ATOM 766 C C . ARG A 1 99 ? 11.655 6.870 -20.788 1.00 92.75 99 ARG A C 1
ATOM 768 O O . ARG A 1 99 ? 12.817 6.636 -21.123 1.00 92.75 99 ARG A O 1
ATOM 775 N N . GLY A 1 100 ? 10.629 6.660 -21.610 1.00 94.00 100 GLY A N 1
ATOM 776 C CA . GLY A 1 100 ? 10.737 6.125 -22.966 1.00 94.00 100 GLY A CA 1
ATOM 777 C C . GLY A 1 100 ? 10.772 4.600 -23.047 1.00 94.00 100 GLY A C 1
ATOM 778 O O . GLY A 1 100 ? 11.264 4.082 -24.053 1.00 94.00 100 GLY A O 1
ATOM 779 N N . PHE A 1 101 ? 10.268 3.908 -22.022 1.00 94.44 101 PHE A N 1
ATOM 780 C CA . PHE A 1 101 ? 10.184 2.450 -21.963 1.00 94.44 101 PHE A CA 1
ATOM 781 C C . PHE A 1 101 ? 8.740 1.986 -22.136 1.00 94.44 101 PHE A C 1
ATOM 783 O O . PHE A 1 101 ? 7.806 2.616 -21.641 1.00 94.44 101 PHE A O 1
ATOM 790 N N . ALA A 1 102 ? 8.559 0.897 -22.874 1.00 93.31 102 ALA A N 1
ATOM 791 C CA . ALA A 1 102 ? 7.279 0.212 -22.964 1.00 93.31 102 ALA A CA 1
ATOM 792 C C . ALA A 1 102 ? 7.167 -0.853 -21.863 1.00 93.31 102 ALA A C 1
ATOM 794 O O . ALA A 1 102 ? 8.173 -1.254 -21.276 1.00 93.31 102 ALA A O 1
ATOM 795 N N . SER A 1 103 ? 5.959 -1.361 -21.616 1.00 90.62 103 SER A N 1
ATOM 796 C CA . SER A 1 103 ? 5.739 -2.446 -20.650 1.00 90.62 103 SER A CA 1
ATOM 797 C C . SER A 1 103 ? 6.604 -3.675 -20.955 1.00 90.62 103 SER A C 1
ATOM 799 O O . SER A 1 103 ? 7.133 -4.294 -20.040 1.00 90.62 103 SER A O 1
ATOM 801 N N . GLU A 1 104 ? 6.851 -3.980 -22.235 1.00 93.19 104 GLU A N 1
ATOM 802 C CA . GLU A 1 104 ? 7.723 -5.094 -22.620 1.00 93.19 104 GLU A CA 1
ATOM 803 C C . GLU A 1 104 ? 9.195 -4.885 -22.218 1.00 93.19 104 GLU A C 1
ATOM 805 O O . GLU A 1 104 ? 9.919 -5.861 -22.012 1.00 93.19 104 GLU A O 1
ATOM 810 N N . ASP A 1 105 ? 9.654 -3.633 -22.111 1.00 94.31 105 ASP A N 1
ATOM 811 C CA . ASP A 1 105 ? 11.006 -3.326 -21.633 1.00 94.31 105 ASP A CA 1
ATOM 812 C C . ASP A 1 105 ? 11.119 -3.564 -20.116 1.00 94.31 105 ASP A C 1
ATOM 814 O O . ASP A 1 105 ? 12.148 -4.063 -19.654 1.00 94.31 105 ASP A O 1
ATOM 818 N N . ILE A 1 106 ? 10.055 -3.255 -19.361 1.00 95.12 106 ILE A N 1
ATOM 819 C CA . ILE A 1 106 ? 9.953 -3.517 -17.916 1.00 95.12 106 ILE A CA 1
ATOM 820 C C . ILE A 1 106 ? 9.944 -5.025 -17.656 1.00 95.12 106 ILE A C 1
ATOM 822 O O . ILE A 1 106 ? 10.827 -5.523 -16.956 1.00 95.12 106 ILE A O 1
ATOM 826 N N . GLU A 1 107 ? 9.039 -5.766 -18.306 1.00 94.00 107 GLU A N 1
ATOM 827 C CA . GLU A 1 107 ? 8.957 -7.231 -18.195 1.00 94.00 107 GLU A CA 1
ATOM 828 C C . GLU A 1 107 ? 10.290 -7.904 -18.569 1.00 94.00 107 GLU A C 1
ATOM 830 O O . GLU A 1 107 ? 10.735 -8.870 -17.942 1.00 94.00 107 GLU A O 1
ATOM 835 N N . GLY A 1 108 ? 10.961 -7.393 -19.607 1.00 94.44 108 GLY A N 1
ATOM 836 C CA . GLY A 1 108 ? 12.270 -7.888 -20.023 1.00 94.44 108 GLY A CA 1
ATOM 837 C C . GLY A 1 108 ? 13.329 -7.735 -18.930 1.00 94.44 108 GLY A C 1
ATOM 838 O O . GLY A 1 108 ? 14.094 -8.671 -18.679 1.00 94.44 108 GLY A O 1
ATOM 839 N N . PHE A 1 109 ? 13.350 -6.582 -18.263 1.00 94.50 109 PHE A N 1
ATOM 840 C CA . PHE A 1 109 ? 14.286 -6.292 -17.180 1.00 94.50 109 PHE A CA 1
ATOM 841 C C . PHE A 1 109 ? 13.994 -7.119 -15.923 1.00 94.50 109 PHE A C 1
ATOM 843 O O . PHE A 1 109 ? 14.919 -7.685 -15.338 1.00 94.50 109 PHE A O 1
ATOM 850 N N . GLU A 1 110 ? 12.722 -7.281 -15.558 1.00 95.88 110 GLU A N 1
ATOM 851 C CA . GLU A 1 110 ? 12.285 -8.169 -14.474 1.00 95.88 110 GLU A CA 1
ATOM 852 C C . GLU A 1 110 ? 12.801 -9.597 -14.662 1.00 95.88 110 GLU A C 1
ATOM 854 O O . GLU A 1 110 ? 13.414 -10.175 -13.761 1.00 95.88 110 GLU A O 1
ATOM 859 N N . ILE A 1 111 ? 12.620 -10.157 -15.863 1.00 95.81 111 ILE A N 1
ATOM 860 C CA . ILE A 1 111 ? 13.058 -11.519 -16.191 1.00 95.81 111 ILE A CA 1
ATOM 861 C C . ILE A 1 111 ? 14.587 -11.630 -16.177 1.00 95.81 111 ILE A C 1
ATOM 863 O O . ILE A 1 111 ? 15.124 -12.627 -15.684 1.00 95.81 111 ILE A O 1
ATOM 867 N N . GLU A 1 112 ? 15.295 -10.646 -16.737 1.00 94.44 112 GLU A N 1
ATOM 868 C CA . GLU A 1 112 ? 16.762 -10.652 -16.802 1.00 94.44 112 GLU A CA 1
ATOM 869 C C . GLU A 1 112 ? 17.397 -10.602 -15.405 1.00 94.44 112 GLU A C 1
ATOM 871 O O . GLU A 1 112 ? 18.401 -11.279 -15.155 1.00 94.44 112 GLU A O 1
ATOM 876 N N . HIS A 1 113 ? 16.791 -9.845 -14.489 1.00 92.94 113 HIS A N 1
ATOM 877 C CA . HIS A 1 113 ? 17.359 -9.547 -13.179 1.00 92.94 113 HIS A CA 1
ATOM 878 C C . HIS A 1 113 ? 16.704 -10.304 -12.013 1.00 92.94 113 HIS A C 1
ATOM 880 O O . HIS A 1 113 ? 17.251 -10.298 -10.909 1.00 92.94 113 HIS A O 1
ATOM 886 N N . GLY A 1 114 ? 15.600 -11.016 -12.254 1.00 94.38 114 GLY A N 1
ATOM 887 C CA . GLY A 1 114 ? 14.843 -11.725 -11.221 1.00 94.38 114 GLY A CA 1
ATOM 888 C C . GLY A 1 114 ? 14.125 -10.777 -10.260 1.00 94.38 114 GLY A C 1
ATOM 889 O O . GLY A 1 114 ? 14.091 -11.054 -9.063 1.00 94.38 114 GLY A O 1
ATOM 890 N N . LEU A 1 115 ? 13.614 -9.666 -10.790 1.00 94.94 115 LEU A N 1
ATOM 891 C CA . LEU A 1 115 ? 12.926 -8.600 -10.059 1.00 94.94 115 LEU A CA 1
ATOM 892 C C . LEU A 1 115 ? 11.436 -8.597 -10.398 1.00 94.94 115 LEU A C 1
ATOM 894 O O . LEU A 1 115 ? 11.016 -9.278 -11.337 1.00 94.94 115 LEU A O 1
ATOM 898 N N . LYS A 1 116 ? 10.666 -7.816 -9.642 1.00 95.94 116 LYS A N 1
ATOM 899 C CA . LYS A 1 116 ? 9.259 -7.519 -9.911 1.00 95.94 116 LYS A CA 1
ATOM 900 C C . LYS A 1 116 ? 8.949 -6.095 -9.476 1.00 95.94 116 LYS A C 1
ATOM 902 O O . LYS A 1 116 ? 9.175 -5.765 -8.312 1.00 95.94 116 LYS A O 1
ATOM 907 N N . LEU A 1 117 ? 8.445 -5.284 -10.395 1.00 95.00 117 LEU A N 1
ATOM 908 C CA . LEU A 1 117 ? 8.226 -3.861 -10.183 1.00 95.00 117 LEU A CA 1
ATOM 909 C C . LEU A 1 117 ? 7.211 -3.623 -9.057 1.00 95.00 117 LEU A C 1
ATOM 911 O O . LEU A 1 117 ? 7.552 -2.941 -8.093 1.00 95.00 117 LEU A O 1
ATOM 915 N N . ASP A 1 118 ? 6.047 -4.278 -9.112 1.00 95.50 118 ASP A N 1
ATOM 916 C CA . ASP A 1 118 ? 4.983 -4.155 -8.107 1.00 95.50 118 ASP A CA 1
ATOM 917 C C . ASP A 1 118 ? 5.502 -4.506 -6.698 1.00 95.50 118 ASP A C 1
ATOM 919 O O . ASP A 1 118 ? 5.256 -3.784 -5.733 1.00 95.50 118 ASP A O 1
ATOM 923 N N . GLU A 1 119 ? 6.264 -5.604 -6.569 1.00 96.19 119 GLU A N 1
ATOM 924 C CA . GLU A 1 119 ? 6.814 -6.044 -5.276 1.00 96.19 119 GLU A CA 1
ATOM 925 C C . GLU A 1 119 ? 7.829 -5.029 -4.727 1.00 96.19 119 GLU A C 1
ATOM 927 O O . GLU A 1 119 ? 7.795 -4.717 -3.536 1.00 96.19 119 GLU A O 1
ATOM 932 N N . GLU A 1 120 ? 8.693 -4.471 -5.580 1.00 97.75 120 GLU A N 1
ATOM 933 C CA . GLU A 1 120 ? 9.652 -3.440 -5.168 1.00 97.75 120 GLU A CA 1
ATOM 934 C C . GLU A 1 120 ? 8.973 -2.117 -4.796 1.00 97.75 120 GLU A C 1
ATOM 936 O O . GLU A 1 120 ? 9.393 -1.463 -3.837 1.00 97.75 120 GLU A O 1
ATOM 941 N N . ILE A 1 121 ? 7.897 -1.740 -5.493 1.00 97.94 121 ILE A N 1
ATOM 942 C CA . ILE A 1 121 ? 7.076 -0.578 -5.134 1.00 97.94 121 ILE A CA 1
ATOM 943 C C . ILE A 1 121 ? 6.423 -0.800 -3.769 1.00 97.94 121 ILE A C 1
ATOM 945 O O . ILE A 1 121 ? 6.516 0.072 -2.903 1.00 97.94 121 ILE A O 1
ATOM 949 N N . PHE A 1 122 ? 5.804 -1.960 -3.532 1.00 97.81 122 PHE A N 1
ATOM 950 C CA . PHE A 1 122 ? 5.165 -2.268 -2.249 1.00 97.81 122 PHE A CA 1
ATOM 951 C C . PHE A 1 122 ? 6.167 -2.286 -1.092 1.00 97.81 122 PHE A C 1
ATOM 953 O O . PHE A 1 122 ? 5.890 -1.721 -0.028 1.00 97.81 122 PHE A O 1
ATOM 960 N N . ASP A 1 123 ? 7.351 -2.869 -1.296 1.00 97.75 123 ASP A N 1
ATOM 961 C CA . ASP A 1 123 ? 8.422 -2.838 -0.299 1.00 97.75 123 ASP A CA 1
ATOM 962 C C . ASP A 1 123 ? 8.880 -1.400 -0.017 1.00 97.75 123 ASP A C 1
ATOM 964 O O . ASP A 1 123 ? 9.013 -1.013 1.148 1.00 97.75 123 ASP A O 1
ATOM 968 N N . ALA A 1 124 ? 9.046 -0.571 -1.049 1.00 97.31 124 ALA A N 1
ATOM 969 C CA . ALA A 1 124 ? 9.446 0.822 -0.887 1.00 97.31 124 ALA A CA 1
ATOM 970 C C . ALA A 1 124 ? 8.369 1.681 -0.193 1.00 97.31 124 ALA A C 1
ATOM 972 O O . ALA A 1 124 ? 8.706 2.528 0.643 1.00 97.31 124 ALA A O 1
ATOM 973 N N . ILE A 1 125 ? 7.079 1.445 -0.468 1.00 97.75 125 ILE A N 1
ATOM 974 C CA . ILE A 1 125 ? 5.960 2.070 0.260 1.00 97.75 125 ILE A CA 1
ATOM 975 C C . ILE A 1 125 ? 6.023 1.689 1.741 1.00 97.75 125 ILE A C 1
ATOM 977 O O . ILE A 1 125 ? 5.967 2.571 2.606 1.00 97.75 125 ILE A O 1
ATOM 981 N N . ARG A 1 126 ? 6.232 0.403 2.051 1.00 97.44 126 ARG A N 1
ATOM 982 C CA . ARG A 1 126 ? 6.376 -0.066 3.434 1.00 97.44 126 ARG A CA 1
ATOM 983 C C . ARG A 1 126 ? 7.562 0.581 4.135 1.00 97.44 126 ARG A C 1
ATOM 985 O O . ARG A 1 126 ? 7.424 1.030 5.269 1.00 97.44 126 ARG A O 1
ATOM 992 N N . GLU A 1 127 ? 8.718 0.646 3.482 1.00 96.19 127 GLU A N 1
ATOM 993 C CA . GLU A 1 127 ? 9.934 1.221 4.066 1.00 96.19 127 GLU A CA 1
ATOM 994 C C . GLU A 1 127 ? 9.810 2.721 4.358 1.00 96.19 127 GLU A C 1
ATOM 996 O O . GLU A 1 127 ? 10.358 3.200 5.353 1.00 96.19 127 GLU A O 1
ATOM 1001 N N . ARG A 1 128 ? 9.094 3.468 3.511 1.00 96.06 128 ARG A N 1
ATOM 1002 C CA . ARG A 1 128 ? 8.983 4.932 3.622 1.00 96.06 128 ARG A CA 1
ATOM 1003 C C . ARG A 1 128 ? 7.826 5.393 4.485 1.00 96.06 128 ARG A C 1
ATOM 1005 O O . ARG A 1 128 ? 7.981 6.352 5.237 1.00 96.06 128 ARG A O 1
ATOM 1012 N N . PHE A 1 129 ? 6.681 4.735 4.350 1.00 95.62 129 PHE A N 1
ATOM 1013 C CA . PHE A 1 129 ? 5.428 5.168 4.959 1.00 95.62 129 PHE A CA 1
ATOM 1014 C C . PHE A 1 129 ? 4.964 4.236 6.078 1.00 95.62 129 PHE A C 1
ATOM 1016 O O . PHE A 1 129 ? 4.028 4.591 6.784 1.00 95.62 129 PHE A O 1
ATOM 1023 N N . GLY A 1 130 ? 5.576 3.062 6.264 1.00 95.50 130 GLY A N 1
ATOM 1024 C CA . GLY A 1 130 ? 5.089 2.068 7.227 1.00 95.50 130 GLY A CA 1
ATOM 1025 C C . GLY A 1 130 ? 3.731 1.470 6.846 1.00 95.50 130 GLY A C 1
ATOM 1026 O O . GLY A 1 130 ? 3.043 0.933 7.707 1.00 95.50 130 GLY A O 1
ATOM 1027 N N . ILE A 1 131 ? 3.341 1.589 5.573 1.00 97.31 131 ILE A N 1
ATOM 1028 C CA . ILE A 1 131 ? 2.073 1.103 5.023 1.00 97.31 131 ILE A CA 1
ATOM 1029 C C . ILE A 1 131 ? 2.362 -0.169 4.234 1.00 97.31 131 ILE A C 1
ATOM 1031 O O . ILE A 1 131 ? 3.234 -0.179 3.367 1.00 97.31 131 ILE A O 1
ATOM 1035 N N . THR A 1 132 ? 1.654 -1.250 4.532 1.00 97.31 132 THR A N 1
ATOM 1036 C CA . THR A 1 132 ? 1.717 -2.467 3.722 1.00 97.31 132 THR A CA 1
ATOM 1037 C C . THR A 1 132 ? 0.810 -2.324 2.512 1.00 97.31 132 THR A C 1
ATOM 1039 O O . THR A 1 132 ? -0.281 -1.774 2.619 1.00 97.31 132 THR A O 1
ATOM 1042 N N . ALA A 1 133 ? 1.264 -2.812 1.363 1.00 96.81 133 ALA A N 1
ATOM 1043 C CA . ALA A 1 133 ? 0.479 -2.847 0.141 1.00 96.81 133 ALA A CA 1
ATOM 1044 C C . ALA A 1 133 ? 0.432 -4.281 -0.393 1.00 96.81 133 ALA A C 1
ATOM 1046 O O . ALA A 1 133 ? 1.448 -4.982 -0.375 1.00 96.81 133 ALA A O 1
ATOM 1047 N N . GLU A 1 134 ? -0.736 -4.720 -0.852 1.00 96.00 134 GLU A N 1
ATOM 1048 C CA . GLU A 1 134 ? -0.886 -5.991 -1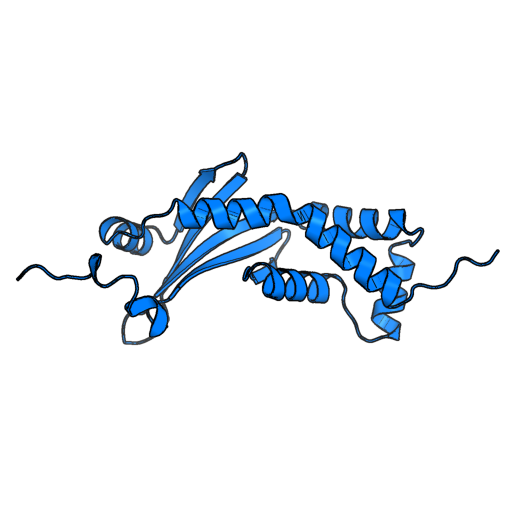.556 1.00 96.00 134 GLU A CA 1
ATOM 1049 C C . GLU A 1 134 ? -1.866 -5.875 -2.723 1.00 96.00 134 GLU A C 1
ATOM 1051 O O . GLU A 1 134 ? -2.933 -5.277 -2.604 1.00 96.00 134 GLU A O 1
ATOM 1056 N N . ALA A 1 135 ? -1.522 -6.492 -3.853 1.00 94.31 135 ALA A N 1
ATOM 1057 C CA . ALA A 1 135 ? -2.460 -6.699 -4.947 1.00 94.31 135 ALA A CA 1
ATOM 1058 C C . ALA A 1 135 ? -3.317 -7.935 -4.649 1.00 94.31 135 ALA A C 1
ATOM 1060 O O . ALA A 1 135 ? -2.799 -9.048 -4.483 1.00 94.31 135 ALA A O 1
ATOM 1061 N N . LYS A 1 136 ? -4.635 -7.755 -4.601 1.00 91.88 136 LYS A N 1
ATOM 1062 C CA . LYS A 1 136 ? -5.585 -8.827 -4.317 1.00 91.88 136 LYS A CA 1
ATOM 1063 C C . LYS A 1 136 ? -6.847 -8.658 -5.144 1.00 91.88 136 LYS A C 1
ATOM 1065 O O . LYS A 1 136 ? -7.478 -7.609 -5.153 1.00 91.88 136 LYS A O 1
ATOM 1070 N N . ASP A 1 137 ? -7.236 -9.747 -5.799 1.00 91.31 137 ASP A N 1
ATOM 1071 C CA . ASP A 1 137 ? -8.353 -9.774 -6.739 1.00 91.31 137 ASP A CA 1
ATOM 1072 C C . ASP A 1 137 ? -8.168 -8.749 -7.878 1.00 91.31 137 ASP A C 1
ATOM 1074 O O . ASP A 1 137 ? -7.399 -9.027 -8.796 1.00 91.31 137 ASP A O 1
ATOM 1078 N N . ASP A 1 138 ? -8.855 -7.606 -7.830 1.00 94.25 138 ASP A N 1
ATOM 1079 C CA . ASP A 1 138 ? -8.807 -6.526 -8.837 1.00 94.25 138 ASP A CA 1
ATOM 1080 C C . ASP A 1 138 ? -8.468 -5.164 -8.199 1.00 94.25 138 ASP A C 1
ATOM 1082 O O . ASP A 1 138 ? -8.750 -4.103 -8.757 1.00 94.25 138 ASP A O 1
ATOM 1086 N N . GLU A 1 139 ? -7.886 -5.189 -6.998 1.00 95.94 139 GLU A N 1
ATOM 1087 C CA . GLU A 1 139 ? -7.548 -4.001 -6.217 1.00 95.94 139 GLU A CA 1
ATOM 1088 C C . GLU A 1 139 ? -6.129 -4.093 -5.641 1.00 95.94 139 GLU A C 1
ATOM 1090 O O . GLU A 1 139 ? -5.597 -5.182 -5.401 1.00 95.94 139 GLU A O 1
ATOM 1095 N N . VAL A 1 140 ? -5.528 -2.931 -5.392 1.00 96.75 140 VAL A N 1
ATOM 1096 C CA . VAL A 1 140 ? -4.370 -2.782 -4.508 1.00 96.75 140 VAL A CA 1
ATOM 1097 C C . VAL A 1 140 ? -4.882 -2.279 -3.167 1.00 96.75 140 VAL A C 1
ATOM 1099 O O . VAL A 1 140 ? -5.553 -1.250 -3.092 1.00 96.75 140 VAL A O 1
ATOM 1102 N N . ILE A 1 141 ? -4.598 -3.036 -2.113 1.00 96.88 141 ILE A N 1
ATOM 1103 C CA . ILE A 1 141 ? -5.012 -2.743 -0.744 1.00 96.88 141 ILE A CA 1
ATOM 1104 C C . ILE A 1 141 ? -3.820 -2.140 -0.014 1.00 96.88 141 ILE A C 1
ATOM 1106 O O . ILE A 1 141 ? -2.792 -2.795 0.136 1.00 96.88 141 ILE A O 1
ATOM 1110 N N . PHE A 1 142 ? -3.984 -0.914 0.471 1.00 97.56 142 PHE A N 1
ATOM 1111 C CA . PHE A 1 142 ? -3.048 -0.242 1.362 1.00 97.56 142 PHE A CA 1
ATOM 1112 C C . PHE A 1 142 ? -3.542 -0.358 2.798 1.00 97.56 142 PHE A C 1
ATOM 1114 O O . PHE A 1 142 ? -4.682 -0.003 3.103 1.00 97.56 142 PHE A O 1
ATOM 1121 N N . GLU A 1 143 ? -2.672 -0.802 3.694 1.00 97.75 143 GLU A N 1
ATOM 1122 C CA . GLU A 1 143 ? -2.989 -1.040 5.094 1.00 97.75 143 GLU A CA 1
ATOM 1123 C C . GLU A 1 143 ? -1.967 -0.358 6.010 1.00 97.75 143 GLU A C 1
ATOM 1125 O O . GLU A 1 143 ? -0.757 -0.569 5.917 1.00 97.75 143 GLU A O 1
ATOM 113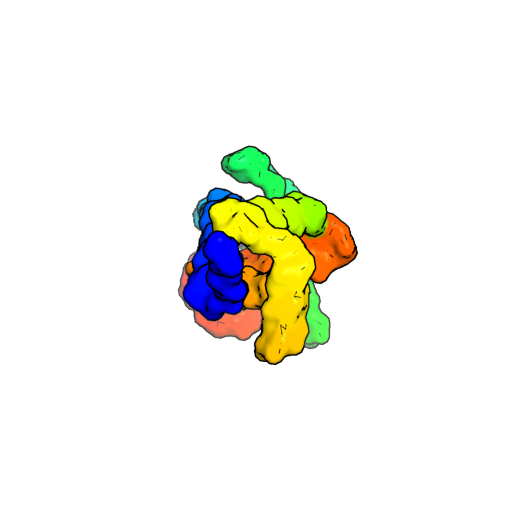0 N N . LEU A 1 144 ? -2.474 0.467 6.923 1.00 97.12 144 LEU A N 1
ATOM 1131 C CA . LEU A 1 144 ? -1.713 1.102 7.988 1.00 97.12 144 LEU A CA 1
ATOM 1132 C C . LEU A 1 144 ? -2.155 0.519 9.331 1.00 97.12 1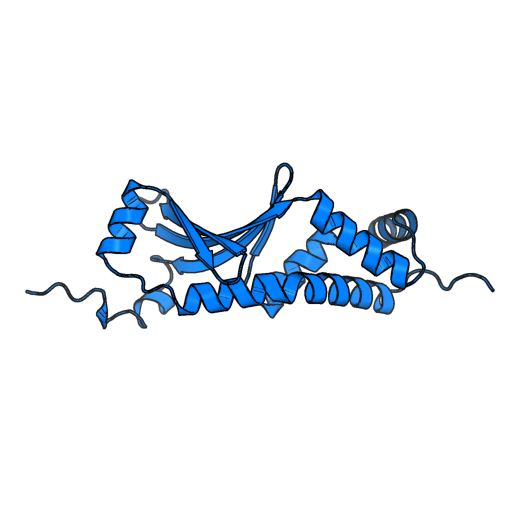44 LEU A C 1
ATOM 1134 O O . LEU A 1 144 ? -3.282 0.745 9.777 1.00 97.12 144 LEU A O 1
ATOM 1138 N N . LEU A 1 145 ? -1.265 -0.209 10.000 1.00 95.12 145 LEU A N 1
ATOM 1139 C CA . LEU A 1 145 ? -1.523 -0.739 11.337 1.00 95.12 145 LEU A CA 1
ATOM 1140 C C . LEU A 1 145 ? -1.588 0.409 12.356 1.00 95.12 145 LEU A C 1
ATOM 1142 O O . LEU A 1 145 ? -0.620 1.147 12.525 1.00 95.12 145 LEU A O 1
ATOM 1146 N N . LEU A 1 146 ? -2.718 0.545 13.053 1.00 93.38 146 LEU A N 1
ATOM 1147 C CA . LEU A 1 146 ? -2.917 1.577 14.078 1.00 93.38 146 LEU A CA 1
ATOM 1148 C C . LEU A 1 146 ? -2.681 1.054 15.491 1.00 93.38 146 LEU A C 1
ATOM 1150 O O . LEU A 1 146 ? -2.256 1.799 16.370 1.00 93.38 146 LEU A O 1
ATOM 1154 N N . PHE A 1 147 ? -3.027 -0.209 15.732 1.00 90.62 147 PHE A N 1
ATOM 1155 C CA . PHE A 1 147 ? -2.900 -0.824 17.043 1.00 90.62 147 PHE A CA 1
ATOM 1156 C C . PHE A 1 147 ? -2.757 -2.334 16.921 1.00 90.62 147 PHE A C 1
ATOM 1158 O O . PHE A 1 147 ? -3.517 -2.980 16.204 1.00 90.62 147 PHE A O 1
ATOM 1165 N N . ASP A 1 148 ? -1.840 -2.896 17.698 1.00 89.50 148 ASP A N 1
ATOM 1166 C CA . ASP A 1 148 ? -1.714 -4.333 17.902 1.00 89.50 148 ASP A CA 1
ATOM 1167 C C . ASP A 1 148 ? -1.693 -4.627 19.403 1.00 89.50 148 ASP A C 1
ATOM 1169 O O . ASP A 1 148 ? -0.795 -4.191 20.122 1.00 89.50 148 ASP A O 1
ATOM 1173 N N . SER A 1 149 ? -2.694 -5.371 19.877 1.00 84.94 149 SER A N 1
ATOM 1174 C CA . SER A 1 149 ? -2.808 -5.765 21.288 1.00 84.94 149 SER A CA 1
ATOM 1175 C C . SER A 1 149 ? -1.698 -6.704 21.770 1.00 84.94 149 SER A C 1
ATOM 1177 O O . SER A 1 149 ? -1.505 -6.837 22.980 1.00 84.94 149 SER A O 1
ATOM 1179 N N . GLN A 1 150 ? -0.999 -7.382 20.854 1.00 82.75 150 GLN A N 1
ATOM 1180 C CA . GLN A 1 150 ? 0.118 -8.265 21.185 1.00 82.75 150 GLN A CA 1
ATOM 1181 C C . GLN A 1 150 ? 1.473 -7.546 21.145 1.00 82.75 150 GLN A C 1
ATOM 1183 O O . GLN A 1 150 ? 2.463 -8.098 21.637 1.00 82.75 150 GLN A O 1
ATOM 1188 N N . ASP A 1 151 ? 1.524 -6.324 20.609 1.00 79.69 151 ASP A N 1
ATOM 1189 C CA . ASP A 1 151 ? 2.730 -5.508 20.617 1.00 79.69 151 ASP A CA 1
ATOM 1190 C C . ASP A 1 151 ? 2.883 -4.798 21.971 1.00 79.69 151 ASP A C 1
ATOM 1192 O O . ASP A 1 151 ? 2.069 -3.967 22.385 1.00 79.69 151 ASP A O 1
ATOM 1196 N N . ILE A 1 152 ? 3.953 -5.154 22.683 1.00 57.69 152 ILE A N 1
ATOM 1197 C CA . ILE A 1 152 ? 4.254 -4.651 24.026 1.00 57.69 152 ILE A CA 1
ATOM 1198 C C . ILE A 1 152 ? 4.496 -3.133 23.997 1.00 57.69 152 ILE A C 1
ATOM 1200 O O . ILE A 1 152 ? 4.150 -2.459 24.970 1.00 57.69 152 ILE A O 1
ATOM 1204 N N . ASP A 1 153 ? 5.011 -2.576 22.897 1.00 54.84 153 ASP A N 1
ATOM 1205 C CA . ASP A 1 153 ? 5.296 -1.139 22.802 1.00 54.84 153 ASP A CA 1
ATOM 1206 C C . ASP A 1 153 ? 4.014 -0.302 22.585 1.00 54.84 153 ASP A C 1
ATOM 1208 O O . ASP A 1 153 ? 3.904 0.804 23.121 1.00 54.84 153 ASP A O 1
ATOM 1212 N N . ASN A 1 154 ? 2.976 -0.867 21.950 1.00 51.94 154 ASN A N 1
ATOM 1213 C CA . ASN A 1 154 ? 1.656 -0.228 21.797 1.00 51.94 154 ASN A CA 1
ATOM 1214 C C . ASN A 1 154 ? 0.844 -0.165 23.103 1.00 51.94 154 ASN A C 1
ATOM 1216 O O . ASN A 1 154 ? -0.142 0.572 23.203 1.00 51.94 154 ASN A O 1
ATOM 1220 N N . SER A 1 155 ? 1.248 -0.924 24.126 1.00 43.53 155 SER A N 1
ATOM 1221 C CA . SER A 1 155 ? 0.570 -0.943 25.426 1.00 43.53 155 SER A CA 1
ATOM 1222 C C . SER A 1 155 ? 0.899 0.267 26.315 1.00 43.53 155 SER A C 1
ATOM 1224 O O . SER A 1 155 ? 0.144 0.557 27.243 1.00 43.53 155 SER A O 1
ATOM 1226 N N . ILE A 1 156 ? 1.981 1.007 26.023 1.00 42.78 156 ILE A N 1
ATOM 1227 C CA . ILE A 1 156 ? 2.525 2.037 26.928 1.00 42.78 156 ILE A CA 1
ATOM 1228 C C . ILE A 1 156 ? 2.041 3.458 26.579 1.00 42.78 156 ILE A C 1
ATOM 1230 O O . ILE A 1 156 ? 1.839 4.265 27.485 1.00 42.78 156 ILE A O 1
ATOM 1234 N N . GLU A 1 157 ? 1.760 3.789 25.311 1.00 42.81 157 GLU A N 1
ATOM 1235 C CA . GLU A 1 157 ? 1.192 5.113 24.962 1.00 42.81 157 GLU A CA 1
ATOM 1236 C C . GLU A 1 157 ? -0.311 5.242 25.271 1.00 42.81 157 GLU A C 1
ATOM 1238 O O . GLU A 1 157 ? -0.864 6.343 25.260 1.00 42.81 157 GLU A O 1
ATOM 1243 N N . ASN A 1 158 ? -0.965 4.132 25.622 1.00 42.91 158 ASN A N 1
ATOM 1244 C CA . ASN A 1 158 ? -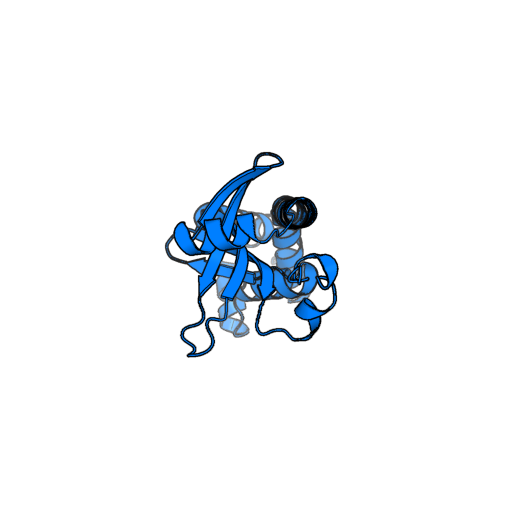2.402 4.056 25.872 1.00 42.91 158 ASN A CA 1
ATOM 1245 C C . ASN A 1 158 ? -2.755 3.817 27.354 1.00 42.91 158 ASN A C 1
ATOM 1247 O O . ASN A 1 158 ? -3.892 3.454 27.659 1.00 42.91 158 ASN A O 1
ATOM 1251 N N . GLU A 1 159 ? -1.825 4.055 28.294 1.00 43.16 159 GLU A N 1
ATOM 1252 C CA . GLU A 1 159 ? -2.077 3.930 29.748 1.00 43.16 159 GLU A CA 1
ATOM 1253 C C . GLU A 1 159 ? -3.278 4.778 30.229 1.00 43.16 159 GLU A C 1
ATOM 1255 O O . GLU A 1 159 ? -3.865 4.483 31.261 1.00 43.16 159 GLU A O 1
ATOM 1260 N N . GLY A 1 160 ? -3.711 5.791 29.467 1.00 43.19 160 GLY A N 1
ATOM 1261 C CA . GLY A 1 160 ? -4.915 6.576 29.772 1.00 43.19 160 GLY A CA 1
ATOM 1262 C C . GLY A 1 160 ? -6.247 6.009 29.254 1.00 43.19 160 GLY A C 1
ATOM 1263 O O . GLY A 1 160 ? -7.296 6.521 29.643 1.00 43.19 160 GLY A O 1
ATOM 1264 N N . ALA A 1 161 ? -6.241 5.003 28.373 1.00 47.25 161 ALA A N 1
ATOM 1265 C CA . ALA A 1 161 ? -7.458 4.431 27.776 1.00 47.25 161 ALA A CA 1
ATOM 1266 C C . ALA A 1 161 ? -7.932 3.139 28.466 1.00 47.25 161 ALA A C 1
ATOM 1268 O O . ALA A 1 161 ? -9.078 2.725 28.278 1.00 47.25 161 ALA A O 1
ATOM 1269 N N . TRP A 1 162 ? -7.065 2.520 29.273 1.00 53.69 162 TRP A N 1
ATOM 1270 C CA . TRP A 1 162 ? -7.286 1.200 29.874 1.00 53.69 162 TRP A CA 1
ATOM 1271 C C . TRP A 1 162 ? -7.316 1.202 31.406 1.00 53.69 162 TRP A C 1
ATOM 1273 O O . TRP A 1 162 ? -7.297 0.130 32.008 1.00 53.69 162 TRP A O 1
ATOM 1283 N N . ASP A 1 163 ? -7.412 2.372 32.047 1.00 39.09 163 ASP A N 1
ATOM 1284 C CA . ASP A 1 163 ? -7.678 2.439 33.485 1.00 39.09 163 ASP A CA 1
ATOM 1285 C C . ASP A 1 163 ? -9.117 1.965 33.755 1.00 39.09 163 ASP A C 1
ATOM 1287 O O . ASP A 1 163 ? -10.105 2.682 33.573 1.00 39.09 163 ASP A O 1
ATOM 1291 N N . GLU A 1 164 ? -9.235 0.706 34.178 1.00 41.06 164 GLU A N 1
ATOM 1292 C CA . GLU A 1 164 ? -10.405 0.211 34.890 1.00 41.06 164 GLU A CA 1
ATOM 1293 C C . GLU A 1 164 ? -10.575 1.056 36.163 1.00 41.06 164 GLU A C 1
ATOM 1295 O O . GLU A 1 164 ? -9.842 0.888 37.139 1.00 41.06 164 GLU A O 1
ATOM 1300 N N . GLU A 1 165 ? -11.537 1.985 36.160 1.00 35.06 165 GLU A N 1
ATOM 1301 C CA . GLU A 1 165 ? -11.986 2.626 37.397 1.00 35.06 165 GLU A CA 1
ATOM 1302 C C . GLU A 1 165 ? -12.450 1.539 38.381 1.00 35.06 165 GLU A C 1
ATOM 1304 O O . GLU A 1 165 ? -13.419 0.814 38.132 1.00 35.06 165 GLU A O 1
ATOM 1309 N N . VAL A 1 166 ? -11.728 1.438 39.499 1.00 38.44 166 VAL A N 1
ATOM 1310 C CA . VAL A 1 166 ? -12.103 0.675 40.700 1.00 38.44 166 VAL A CA 1
ATOM 1311 C C . VAL A 1 166 ? -13.177 1.419 41.485 1.00 38.44 166 VAL A C 1
ATOM 1313 O O . VAL A 1 166 ? -12.993 2.635 41.727 1.00 38.44 166 VAL A O 1
#

pLDDT: mean 87.85, std 15.93, range [35.06, 97.94]

Secondary structure (DSSP, 8-state):
-PPPPP-HHHHHHHHHHHHHHHHHHHHHHHHHHHH----HHHHHHHHHHSEEEEEETTEEEEEEEEE-SSSS--EEEEEEEEEEHHHHHHHHHHHHHHTT--HHHHHHHHHHHT--HHHHHHHHHHHHHS-EEEEETTEEEEEEEEEETT-TGGGTTTTTT-----

Radius of gyration: 19.74 Å; chains: 1; bounding box: 40×33×72 Å